Protein AF-A0A9P6FJR5-F1 (afdb_monomer_lite)

Organism: NCBI:txid979761

pLDDT: mean 94.62, std 7.68, range [51.25, 98.62]

Sequence (87 aa):
MRHNPNAPRKVIAVDLDEVLARTSLAVADFHNDTYGTSLTMDDFISYDYTKIWGGTREESILKWRQFFDSPYFLKVEPVEGSLETLK

Radius of gyration: 17.8 Å; chains: 1; bounding box: 46×24×48 Å

InterPro domains:
  IPR010708 5'(3')-deoxyribonucleotidase [PF06941] (9-87)
  IPR052419 5'(3')-deoxyribonucleotidase-like [PTHR35134] (9-87)

Structure (mmCIF, N/CA/C/O backbone):
data_AF-A0A9P6FJR5-F1
#
_entry.id   AF-A0A9P6FJR5-F1
#
loop_
_atom_site.group_PDB
_atom_site.id
_atom_site.type_symbol
_atom_site.label_atom_id
_atom_site.label_alt_id
_atom_site.label_comp_id
_atom_site.label_asym_id
_atom_site.label_entity_id
_atom_site.label_seq_id
_atom_site.pdbx_PDB_ins_code
_atom_site.Cartn_x
_atom_site.Cartn_y
_atom_site.Cartn_z
_atom_site.occupancy
_atom_site.B_iso_or_equiv
_atom_site.auth_seq_id
_atom_site.auth_comp_id
_atom_site.auth_asym_id
_atom_site.auth_atom_id
_atom_site.pdbx_PDB_model_num
ATOM 1 N N . MET A 1 1 ? 21.261 5.265 -35.075 1.00 51.25 1 MET A N 1
ATOM 2 C CA . MET A 1 1 ? 22.117 5.587 -33.908 1.00 51.25 1 MET A CA 1
ATOM 3 C C . MET A 1 1 ? 23.142 4.474 -33.744 1.00 51.25 1 MET A C 1
ATOM 5 O O . MET A 1 1 ? 22.742 3.320 -33.765 1.00 51.25 1 MET A O 1
ATOM 9 N N . ARG A 1 2 ? 24.443 4.782 -33.674 1.00 59.09 2 ARG A N 1
ATOM 10 C CA . ARG A 1 2 ? 25.501 3.765 -33.526 1.00 59.09 2 ARG A CA 1
ATOM 11 C C . ARG A 1 2 ? 25.747 3.494 -32.038 1.00 59.09 2 ARG A C 1
ATOM 13 O O . ARG A 1 2 ? 25.915 4.439 -31.274 1.00 59.09 2 ARG A O 1
ATOM 20 N N . HIS A 1 3 ? 25.755 2.224 -31.647 1.00 71.94 3 HIS A N 1
ATOM 21 C CA . HIS A 1 3 ? 26.119 1.777 -30.303 1.00 71.94 3 HIS A CA 1
ATOM 22 C C . HIS A 1 3 ? 27.617 2.040 -30.072 1.00 71.94 3 HIS A C 1
ATOM 24 O O . HIS A 1 3 ? 28.453 1.455 -30.759 1.00 71.94 3 HIS A O 1
ATOM 30 N N . ASN A 1 4 ? 27.963 2.927 -29.135 1.00 80.75 4 ASN A N 1
ATOM 31 C CA . ASN A 1 4 ? 29.342 3.114 -28.680 1.00 80.75 4 ASN A CA 1
ATOM 32 C C . ASN A 1 4 ? 29.591 2.179 -27.480 1.00 80.75 4 ASN A C 1
ATOM 34 O O . ASN A 1 4 ? 29.042 2.446 -26.412 1.00 80.75 4 ASN A O 1
ATOM 38 N N . PRO A 1 5 ? 30.399 1.113 -27.620 1.00 78.56 5 PRO A N 1
ATOM 39 C CA . PRO A 1 5 ? 30.641 0.150 -26.542 1.00 78.56 5 PRO A CA 1
ATOM 40 C C . PRO A 1 5 ? 31.410 0.735 -25.346 1.00 78.56 5 PRO A C 1
ATOM 42 O O . PRO A 1 5 ? 31.421 0.120 -24.287 1.00 78.56 5 PRO A O 1
ATOM 45 N N . ASN A 1 6 ? 32.007 1.925 -25.491 1.00 84.31 6 ASN A N 1
ATOM 46 C CA . ASN A 1 6 ? 32.729 2.624 -24.424 1.00 84.31 6 ASN A CA 1
ATOM 47 C C . ASN A 1 6 ? 31.891 3.713 -23.731 1.00 84.31 6 ASN A C 1
ATOM 49 O O . ASN A 1 6 ? 32.406 4.431 -22.877 1.00 84.31 6 ASN A O 1
ATOM 53 N N . ALA A 1 7 ? 30.621 3.890 -24.111 1.00 85.81 7 ALA A N 1
ATOM 54 C CA . ALA A 1 7 ? 29.745 4.822 -23.413 1.00 85.81 7 ALA A CA 1
ATOM 55 C C . ALA A 1 7 ? 29.376 4.269 -22.022 1.00 85.81 7 ALA A C 1
ATOM 57 O O . ALA A 1 7 ? 29.157 3.062 -21.885 1.00 85.81 7 ALA A O 1
ATOM 58 N N . PRO A 1 8 ? 29.275 5.122 -20.987 1.00 88.38 8 PRO A N 1
ATOM 59 C CA . PRO A 1 8 ? 28.821 4.682 -19.675 1.00 88.38 8 PRO A CA 1
ATOM 60 C C . PRO A 1 8 ? 27.414 4.081 -19.771 1.00 88.38 8 PRO A C 1
ATOM 62 O O . PRO A 1 8 ? 26.563 4.565 -20.526 1.00 88.38 8 PRO A O 1
ATOM 65 N N . ARG A 1 9 ? 27.163 3.016 -18.998 1.00 90.12 9 ARG A N 1
ATOM 66 C CA . ARG A 1 9 ? 25.829 2.413 -18.907 1.00 90.12 9 ARG A CA 1
ATOM 67 C C . ARG A 1 9 ? 24.832 3.452 -18.400 1.00 90.12 9 ARG A C 1
ATOM 69 O O . ARG A 1 9 ? 25.126 4.200 -17.470 1.00 90.12 9 ARG A O 1
ATOM 76 N N . LYS A 1 10 ? 23.645 3.480 -19.009 1.00 92.12 10 LYS A N 1
ATOM 77 C CA . LYS A 1 10 ? 22.532 4.285 -18.502 1.00 92.12 10 LYS A CA 1
ATOM 78 C C . LYS A 1 10 ? 22.104 3.728 -17.147 1.00 92.12 10 LYS A C 1
ATOM 80 O O . LYS A 1 10 ? 22.013 2.514 -16.988 1.00 92.12 10 LYS A O 1
ATOM 85 N N . VAL A 1 11 ? 21.837 4.623 -16.206 1.00 94.62 11 VAL A N 1
ATOM 86 C CA . VAL A 1 11 ? 21.321 4.291 -14.877 1.00 94.62 11 VAL A CA 1
ATOM 87 C C . VAL A 1 11 ? 19.906 4.841 -14.785 1.00 94.62 11 VAL A C 1
ATOM 89 O O . VAL A 1 11 ? 19.670 5.991 -15.156 1.00 94.62 11 VAL A O 1
ATOM 92 N N . ILE A 1 12 ? 18.978 4.011 -14.320 1.00 94.06 12 ILE A N 1
ATOM 93 C CA . ILE A 1 12 ? 17.587 4.382 -14.070 1.00 94.06 12 ILE A CA 1
ATOM 94 C C . ILE A 1 12 ? 17.329 4.120 -12.589 1.00 94.06 12 ILE A C 1
ATOM 96 O O . ILE A 1 12 ? 17.576 3.015 -12.111 1.00 94.06 12 ILE A O 1
ATOM 100 N N . ALA A 1 13 ? 16.880 5.145 -11.868 1.00 96.00 13 ALA A N 1
ATOM 101 C CA . ALA A 1 13 ? 16.348 4.975 -10.523 1.00 96.00 13 ALA A CA 1
ATOM 102 C C . ALA A 1 13 ? 14.889 4.521 -10.631 1.00 96.00 13 ALA A C 1
ATOM 104 O O . ALA A 1 13 ? 14.146 5.047 -11.462 1.00 96.00 13 ALA A O 1
ATOM 105 N N . VAL A 1 14 ? 14.502 3.548 -9.813 1.00 95.81 14 VAL A N 1
ATOM 106 C CA . VAL A 1 14 ? 13.159 2.963 -9.806 1.00 95.81 14 VAL A CA 1
ATOM 107 C C . VAL A 1 14 ? 12.617 3.078 -8.390 1.00 95.81 14 VAL A C 1
ATOM 109 O O . VAL A 1 14 ? 13.322 2.743 -7.438 1.00 95.81 14 VAL A O 1
ATOM 112 N N . ASP A 1 15 ? 11.405 3.609 -8.270 1.00 96.75 15 ASP A N 1
ATOM 113 C CA . ASP A 1 15 ? 10.696 3.705 -6.996 1.00 96.75 15 ASP A CA 1
ATOM 114 C C . ASP A 1 15 ? 10.129 2.338 -6.581 1.00 96.75 15 ASP A C 1
ATOM 116 O O . ASP A 1 15 ? 10.011 1.439 -7.414 1.00 96.75 15 ASP A O 1
ATOM 120 N N . LEU A 1 16 ? 9.798 2.166 -5.303 1.00 95.88 16 LEU A N 1
ATOM 121 C CA . LEU A 1 16 ? 9.262 0.914 -4.767 1.00 95.88 16 LEU A CA 1
ATOM 122 C C . LEU A 1 16 ? 7.744 0.987 -4.609 1.00 95.88 16 LEU A C 1
ATOM 124 O O . LEU A 1 16 ? 7.028 0.232 -5.267 1.00 95.88 16 LEU A O 1
ATOM 128 N N . ASP A 1 17 ? 7.263 1.884 -3.754 1.00 95.44 17 ASP A N 1
ATOM 129 C CA . ASP A 1 17 ? 5.849 1.980 -3.401 1.00 95.44 17 ASP A CA 1
ATOM 130 C C . ASP A 1 17 ? 5.014 2.426 -4.611 1.00 95.44 17 ASP A C 1
ATOM 132 O O . ASP A 1 17 ? 5.332 3.403 -5.283 1.00 95.44 17 ASP A O 1
ATOM 136 N N . GLU A 1 18 ? 3.960 1.671 -4.920 1.00 93.88 18 GLU A N 1
ATOM 137 C CA . GLU A 1 18 ? 3.069 1.827 -6.081 1.00 93.88 18 GLU A CA 1
ATOM 138 C C . GLU A 1 18 ? 3.729 1.691 -7.470 1.00 93.88 18 GLU A C 1
ATOM 140 O O . GLU A 1 18 ? 3.043 1.779 -8.489 1.00 93.88 18 GLU A O 1
ATOM 145 N N . VAL A 1 19 ? 5.037 1.411 -7.540 1.00 96.19 19 VAL A N 1
ATOM 146 C CA . VAL A 1 19 ? 5.762 1.134 -8.797 1.00 96.19 19 VAL A CA 1
ATOM 147 C C . VAL A 1 19 ? 6.155 -0.334 -8.905 1.00 96.19 19 VAL A C 1
ATOM 149 O O . VAL A 1 19 ? 5.866 -0.980 -9.911 1.00 96.19 19 VAL A O 1
ATOM 152 N N . LEU A 1 20 ? 6.798 -0.877 -7.873 1.00 97.25 20 LEU A N 1
ATOM 153 C CA . LEU A 1 20 ? 7.155 -2.294 -7.786 1.00 97.25 20 LEU A CA 1
ATOM 154 C C . LEU A 1 20 ? 6.322 -3.032 -6.742 1.00 97.25 20 LEU A C 1
ATOM 156 O O . LEU A 1 20 ? 6.140 -4.235 -6.872 1.00 97.25 20 LEU A O 1
ATOM 160 N N . ALA A 1 21 ? 5.813 -2.332 -5.731 1.00 97.69 21 ALA A N 1
ATOM 161 C CA . ALA A 1 21 ? 5.093 -2.889 -4.595 1.00 97.69 21 ALA A CA 1
ATOM 162 C C . ALA A 1 21 ? 3.689 -2.277 -4.495 1.00 97.69 21 ALA A C 1
ATOM 164 O O . ALA A 1 21 ? 3.534 -1.064 -4.596 1.00 97.69 21 ALA A O 1
ATOM 165 N N . ARG A 1 22 ? 2.656 -3.099 -4.286 1.00 97.75 22 ARG A N 1
ATOM 166 C CA . ARG A 1 22 ? 1.255 -2.656 -4.128 1.00 97.75 22 ARG A CA 1
ATOM 167 C C . ARG A 1 22 ? 0.974 -2.221 -2.687 1.00 97.75 22 ARG A C 1
ATOM 169 O O . ARG A 1 22 ? 0.100 -2.773 -2.015 1.00 97.75 22 ARG A O 1
ATOM 176 N N . THR A 1 23 ? 1.763 -1.281 -2.186 1.00 97.69 23 THR A N 1
ATOM 177 C CA . THR A 1 23 ? 1.775 -0.863 -0.781 1.00 97.69 23 THR A CA 1
ATOM 178 C C . THR A 1 23 ? 0.423 -0.312 -0.329 1.00 97.69 23 THR A C 1
ATOM 180 O O . THR A 1 23 ? -0.068 -0.712 0.724 1.00 97.69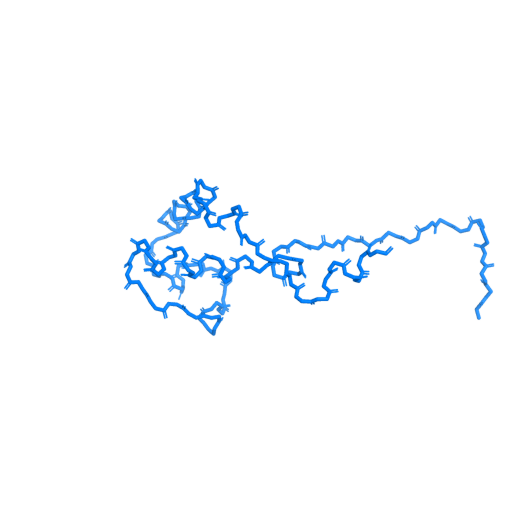 23 THR A O 1
ATOM 183 N N . SER A 1 24 ? -0.232 0.537 -1.121 1.00 97.06 24 SER A N 1
ATOM 184 C CA . SER A 1 24 ? -1.543 1.111 -0.795 1.00 97.06 24 SER A CA 1
ATOM 185 C C . SER A 1 24 ? -2.634 0.050 -0.668 1.00 97.06 24 SER A C 1
ATOM 187 O O . SER A 1 24 ? -3.486 0.171 0.210 1.00 97.06 24 SER A O 1
ATOM 189 N N . LEU A 1 25 ? -2.574 -1.029 -1.458 1.00 97.31 25 LEU A N 1
ATOM 190 C CA . LEU A 1 25 ? -3.507 -2.150 -1.319 1.00 97.31 25 LEU A CA 1
ATOM 191 C C . LEU A 1 25 ? -3.323 -2.855 0.031 1.00 97.31 25 LEU A C 1
ATOM 193 O O . LEU A 1 25 ? -4.284 -3.029 0.773 1.00 97.31 25 LEU A O 1
ATOM 197 N N . ALA A 1 26 ? -2.080 -3.181 0.393 1.00 98.19 26 ALA A N 1
ATOM 198 C CA . ALA A 1 26 ? -1.785 -3.813 1.679 1.00 98.19 26 ALA A CA 1
ATOM 199 C C . ALA A 1 26 ? -2.131 -2.906 2.874 1.00 98.19 26 ALA A C 1
ATOM 201 O O . ALA A 1 26 ? -2.569 -3.383 3.921 1.00 98.19 26 ALA A O 1
ATOM 202 N N . VAL A 1 27 ? -1.951 -1.591 2.725 1.00 98.06 27 VAL A N 1
ATOM 203 C CA . VAL A 1 27 ? -2.345 -0.590 3.722 1.00 98.06 27 VAL A CA 1
ATOM 204 C C . VAL A 1 27 ? -3.865 -0.506 3.860 1.00 98.06 27 VAL A C 1
ATOM 206 O O . VAL A 1 27 ? -4.355 -0.358 4.981 1.00 98.06 27 VAL A O 1
ATOM 209 N N . ALA A 1 28 ? -4.614 -0.608 2.758 1.00 98.19 28 ALA A N 1
ATOM 210 C CA . ALA A 1 28 ? -6.073 -0.655 2.785 1.00 98.19 28 ALA A CA 1
ATOM 211 C C . ALA A 1 28 ? -6.560 -1.875 3.572 1.00 98.19 28 ALA A C 1
ATOM 213 O O . ALA A 1 28 ? -7.338 -1.712 4.510 1.00 98.19 28 ALA A O 1
ATOM 214 N N . ASP A 1 29 ? -6.031 -3.062 3.262 1.00 98.38 29 ASP A N 1
ATOM 215 C CA . ASP A 1 29 ? -6.358 -4.309 3.962 1.00 98.38 29 ASP A CA 1
ATOM 216 C C . ASP A 1 29 ? -6.030 -4.209 5.459 1.00 98.38 29 ASP A C 1
ATOM 218 O O . ASP A 1 29 ? -6.886 -4.457 6.308 1.00 98.38 29 ASP A O 1
ATOM 222 N N . PHE A 1 30 ? -4.823 -3.739 5.798 1.00 98.62 30 PHE A N 1
ATOM 223 C CA . PHE A 1 30 ? -4.418 -3.490 7.183 1.00 98.62 30 PHE A CA 1
ATOM 224 C C . PHE A 1 30 ? -5.390 -2.556 7.909 1.00 98.62 30 PHE A C 1
ATOM 226 O O . PHE A 1 30 ? -5.804 -2.839 9.037 1.00 98.62 30 PHE A O 1
ATOM 233 N N . HIS A 1 31 ? -5.728 -1.424 7.292 1.00 98.50 31 HIS A N 1
ATOM 234 C CA . HIS A 1 31 ? -6.550 -0.405 7.930 1.00 98.50 31 HIS A CA 1
ATOM 235 C C . HIS A 1 31 ? -8.002 -0.882 8.084 1.00 98.50 31 HIS A C 1
ATOM 237 O O . HIS A 1 31 ? -8.622 -0.633 9.120 1.00 98.50 31 HIS A O 1
ATOM 243 N N . ASN A 1 32 ? -8.521 -1.613 7.095 1.00 98.56 32 ASN A N 1
ATOM 244 C CA . ASN A 1 32 ? -9.851 -2.214 7.133 1.00 98.56 32 ASN A CA 1
ATOM 245 C C . ASN A 1 32 ? -9.965 -3.233 8.266 1.00 98.56 32 ASN A C 1
ATOM 247 O O . ASN A 1 32 ? -10.869 -3.117 9.093 1.00 98.56 32 ASN A O 1
ATOM 251 N N . ASP A 1 33 ? -8.999 -4.142 8.382 1.00 98.44 33 ASP A N 1
ATOM 252 C CA . ASP A 1 33 ? -9.019 -5.183 9.410 1.00 98.44 33 ASP A CA 1
ATOM 253 C C . ASP A 1 33 ? -8.731 -4.633 10.817 1.00 98.44 33 ASP A C 1
ATOM 255 O O . ASP A 1 33 ? -9.289 -5.116 11.804 1.00 98.44 33 ASP A O 1
ATOM 259 N N . THR A 1 34 ? -7.889 -3.601 10.935 1.00 98.06 34 THR A N 1
ATOM 260 C CA . THR A 1 34 ? -7.476 -3.043 12.238 1.00 98.06 34 THR A CA 1
ATOM 261 C C . THR A 1 34 ? -8.479 -2.034 12.797 1.00 98.06 34 THR A C 1
ATOM 263 O O . THR A 1 34 ? -8.697 -1.992 14.009 1.00 98.06 34 THR A O 1
ATOM 266 N N . TYR A 1 35 ? -9.087 -1.207 11.940 1.00 97.44 35 TYR A N 1
ATOM 267 C CA . TYR A 1 35 ? -9.953 -0.096 12.361 1.00 97.44 35 TYR A CA 1
ATOM 268 C C . TYR A 1 35 ? -11.404 -0.228 11.882 1.00 97.44 35 TYR A C 1
ATOM 270 O O . TYR A 1 35 ? -12.204 0.671 12.139 1.00 97.44 35 TYR A O 1
ATOM 278 N N . GLY A 1 36 ? -11.760 -1.323 11.204 1.00 97.88 36 GLY A N 1
ATOM 279 C CA . GLY A 1 36 ? -13.123 -1.579 10.733 1.00 97.88 36 GLY A CA 1
ATOM 280 C C . GLY A 1 36 ? -13.567 -0.658 9.594 1.00 97.88 36 GLY A C 1
ATOM 281 O O . GLY A 1 36 ? -14.752 -0.343 9.490 1.00 97.88 36 GLY A O 1
ATOM 282 N N . THR A 1 37 ? -12.627 -0.176 8.777 1.00 97.88 37 THR A N 1
ATOM 283 C CA . THR A 1 37 ? -12.930 0.648 7.596 1.00 97.88 37 THR A CA 1
ATOM 284 C C . THR A 1 37 ? -13.226 -0.197 6.358 1.00 97.88 37 THR A C 1
ATOM 286 O O . THR A 1 37 ? -13.155 -1.422 6.385 1.00 97.88 37 THR A O 1
ATOM 289 N N . SER A 1 38 ? -13.558 0.474 5.255 1.00 97.88 38 SER A N 1
ATOM 290 C CA . SER A 1 38 ? -13.821 -0.137 3.950 1.00 97.88 38 SER A CA 1
ATOM 291 C C . SER A 1 38 ? -13.102 0.618 2.825 1.00 97.88 38 SER A C 1
ATOM 293 O O . SER A 1 38 ? -13.724 1.003 1.838 1.00 97.88 38 SER A O 1
ATOM 295 N N . LEU A 1 39 ? -11.813 0.900 3.021 1.00 98.00 39 LEU A N 1
ATOM 296 C CA . LEU A 1 39 ? -10.954 1.561 2.045 1.00 98.00 39 LEU A CA 1
ATOM 297 C C . LEU A 1 39 ? -10.751 0.672 0.819 1.00 98.00 39 LEU A C 1
ATOM 299 O O . LEU A 1 39 ? -10.546 -0.538 0.929 1.00 98.00 39 LEU A O 1
ATOM 303 N N . THR A 1 40 ? -10.752 1.317 -0.333 1.00 97.31 40 THR A N 1
ATOM 304 C CA . THR A 1 40 ? -10.472 0.783 -1.660 1.00 97.31 40 THR A CA 1
ATOM 305 C C . THR A 1 40 ? -9.351 1.600 -2.299 1.00 97.31 40 THR A C 1
ATOM 307 O O . THR A 1 40 ? -8.981 2.661 -1.799 1.00 97.31 40 THR A O 1
ATOM 310 N N . MET A 1 41 ? -8.806 1.142 -3.428 1.00 95.44 41 MET A N 1
ATOM 311 C CA . MET A 1 41 ? -7.763 1.900 -4.136 1.00 95.44 41 MET A CA 1
ATOM 312 C C . MET A 1 41 ? -8.239 3.282 -4.603 1.00 95.44 41 MET A C 1
ATOM 314 O O . MET A 1 41 ? -7.429 4.204 -4.672 1.00 95.44 41 MET A O 1
ATOM 318 N N . ASP A 1 42 ? -9.541 3.448 -4.856 1.00 96.88 42 ASP A N 1
ATOM 319 C CA . ASP A 1 42 ? -10.127 4.728 -5.266 1.00 96.88 42 ASP A CA 1
ATOM 320 C C . ASP A 1 42 ? -10.061 5.790 -4.153 1.00 96.88 42 ASP A C 1
ATOM 322 O O . ASP A 1 42 ? -10.140 6.984 -4.435 1.00 96.88 42 ASP A O 1
ATOM 326 N N . ASP A 1 43 ? -9.858 5.380 -2.896 1.00 97.12 43 ASP A N 1
ATOM 327 C CA . ASP A 1 43 ? -9.740 6.290 -1.753 1.00 97.12 43 ASP A CA 1
ATOM 328 C C . ASP A 1 43 ? -8.332 6.905 -1.623 1.00 97.12 43 ASP A C 1
ATOM 330 O O . ASP A 1 43 ? -8.159 7.946 -0.982 1.00 97.12 43 ASP A O 1
ATOM 334 N N . PHE A 1 44 ? -7.307 6.318 -2.254 1.00 95.81 44 PHE A N 1
ATOM 335 C CA . PHE A 1 44 ? -5.909 6.765 -2.157 1.00 95.81 44 PHE A CA 1
ATOM 336 C C . PHE A 1 44 ? -5.590 7.907 -3.135 1.00 95.81 44 PHE A C 1
ATOM 338 O O . PHE A 1 44 ? -4.689 7.830 -3.967 1.00 95.81 44 PHE A O 1
ATOM 345 N N . ILE A 1 45 ? -6.318 9.018 -3.010 1.00 93.25 45 ILE A N 1
ATOM 346 C CA . ILE A 1 45 ? -6.217 10.184 -3.909 1.00 93.25 45 ILE A CA 1
ATOM 347 C C . ILE A 1 45 ? -5.127 11.196 -3.516 1.00 93.25 45 ILE A C 1
ATOM 349 O O . ILE A 1 45 ? -4.953 12.227 -4.173 1.00 93.25 45 ILE A O 1
ATOM 353 N N . SER A 1 46 ? -4.425 10.976 -2.401 1.00 94.56 46 SER A N 1
ATOM 354 C CA . SER A 1 46 ? -3.430 11.912 -1.875 1.00 94.56 46 SER A CA 1
ATOM 355 C C . SER A 1 46 ? -2.351 11.214 -1.055 1.00 94.56 46 SER A C 1
ATOM 357 O O . SER A 1 46 ? -2.639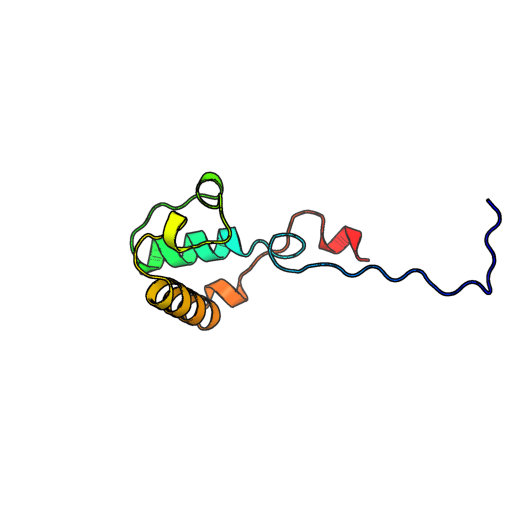 10.300 -0.295 1.00 94.56 46 SER A O 1
ATOM 359 N N . TYR A 1 47 ? -1.122 11.732 -1.109 1.00 92.94 47 TYR A N 1
ATOM 360 C CA . TYR A 1 47 ? -0.058 11.354 -0.169 1.00 92.94 47 TYR A CA 1
ATOM 361 C C . TYR A 1 47 ? -0.267 11.923 1.247 1.00 92.94 47 TYR A C 1
ATOM 363 O O . TYR A 1 47 ? 0.445 11.555 2.181 1.00 92.94 47 TYR A O 1
ATOM 371 N N . ASP A 1 48 ? -1.225 12.838 1.427 1.00 95.94 48 ASP A N 1
ATOM 372 C CA . ASP A 1 48 ? -1.640 13.310 2.744 1.00 95.94 48 ASP A CA 1
ATOM 373 C C . ASP A 1 48 ? -2.713 12.383 3.322 1.00 95.94 48 ASP A C 1
ATOM 375 O O . ASP A 1 48 ? -3.906 12.532 3.057 1.00 95.94 48 ASP A O 1
ATOM 379 N N . TYR A 1 49 ? -2.266 11.430 4.136 1.00 95.88 49 TYR A N 1
ATOM 380 C CA . TYR A 1 49 ? -3.114 10.395 4.723 1.00 95.88 49 TYR A CA 1
ATOM 381 C C . TYR A 1 49 ? -4.169 10.918 5.702 1.00 95.88 49 TYR A C 1
ATOM 383 O O . TYR A 1 49 ? -5.152 10.223 5.947 1.00 95.88 49 TYR A O 1
ATOM 391 N N . THR A 1 50 ? -4.056 12.164 6.173 1.00 96.94 50 THR A N 1
ATOM 392 C CA . THR A 1 50 ? -5.141 12.797 6.941 1.00 96.94 50 THR A CA 1
ATOM 393 C C . THR A 1 50 ? -6.402 12.991 6.093 1.00 96.94 50 THR A C 1
ATOM 395 O O . THR A 1 50 ? -7.506 13.033 6.626 1.00 96.94 50 THR A O 1
ATOM 398 N N . LYS A 1 51 ? -6.270 13.041 4.759 1.00 96.62 51 LYS A N 1
ATOM 399 C CA . LYS A 1 51 ? -7.399 13.142 3.821 1.00 96.62 51 LYS A CA 1
ATOM 400 C C . LYS A 1 51 ? -8.071 11.802 3.531 1.00 96.62 51 LYS A C 1
ATOM 402 O O . LYS A 1 51 ? -9.195 11.802 3.046 1.00 96.62 51 LYS A O 1
ATOM 407 N N . ILE A 1 52 ? -7.388 10.694 3.817 1.00 96.56 52 ILE A N 1
ATOM 408 C CA . ILE A 1 52 ? -7.882 9.328 3.591 1.00 96.56 52 ILE A CA 1
ATOM 409 C C . ILE A 1 52 ? -8.443 8.768 4.900 1.00 96.56 52 ILE A C 1
ATOM 411 O O . ILE A 1 52 ? -9.556 8.259 4.954 1.00 96.56 52 ILE A O 1
ATOM 415 N N . TRP A 1 53 ? -7.679 8.891 5.985 1.00 96.62 53 TRP A N 1
ATOM 416 C CA . TRP A 1 53 ? -8.017 8.317 7.286 1.00 96.62 53 TRP A CA 1
ATOM 417 C C . TRP A 1 53 ? -8.710 9.291 8.239 1.00 96.62 53 TRP A C 1
ATOM 419 O O . TRP A 1 53 ? -9.184 8.864 9.293 1.00 96.62 53 TRP A O 1
ATOM 429 N N . GLY A 1 54 ? -8.733 10.585 7.911 1.00 95.25 54 GLY A N 1
ATOM 430 C CA . GLY A 1 54 ? -9.079 11.635 8.864 1.00 95.25 54 GLY A CA 1
ATOM 431 C C . GLY A 1 54 ? -8.005 11.818 9.942 1.00 95.25 54 GLY A C 1
ATOM 432 O O . GLY A 1 54 ? -6.880 11.326 9.831 1.00 95.25 54 GLY A O 1
ATOM 433 N N . GLY A 1 55 ? -8.380 12.514 11.016 1.00 96.38 55 GLY A N 1
ATOM 434 C CA . GLY A 1 55 ? -7.528 12.682 12.193 1.00 96.38 55 GLY A CA 1
ATOM 435 C C . GLY A 1 55 ? -6.354 13.639 11.982 1.00 96.38 55 GLY A C 1
ATOM 436 O O . GLY A 1 55 ? -6.411 14.565 11.169 1.00 96.38 55 GLY A O 1
ATOM 437 N N . THR A 1 56 ? -5.293 13.438 12.760 1.00 98.19 56 THR A N 1
ATOM 438 C CA . THR A 1 56 ? -4.082 14.265 12.737 1.00 98.19 56 THR A CA 1
ATOM 439 C C . THR A 1 56 ? -2.946 13.618 11.946 1.00 98.19 56 THR A C 1
ATOM 441 O O . THR A 1 56 ? -2.940 12.423 11.617 1.00 98.19 56 THR A O 1
ATOM 444 N N . ARG A 1 57 ? -1.922 14.423 11.648 1.00 97.50 57 ARG A N 1
ATOM 445 C CA . ARG A 1 57 ? -0.694 13.933 11.018 1.00 97.50 57 ARG A CA 1
ATOM 446 C C . ARG A 1 57 ? 0.022 12.926 11.918 1.00 97.50 57 ARG A C 1
ATOM 448 O O . ARG A 1 57 ? 0.549 11.934 11.426 1.00 97.50 57 ARG A O 1
ATOM 455 N N . GLU A 1 58 ? 0.029 13.166 13.222 1.00 98.44 58 GLU A N 1
ATOM 456 C CA . GLU A 1 58 ? 0.655 12.308 14.226 1.00 98.44 58 GLU A CA 1
ATOM 457 C C . GLU A 1 58 ? -0.033 10.943 14.293 1.00 98.44 58 GLU A C 1
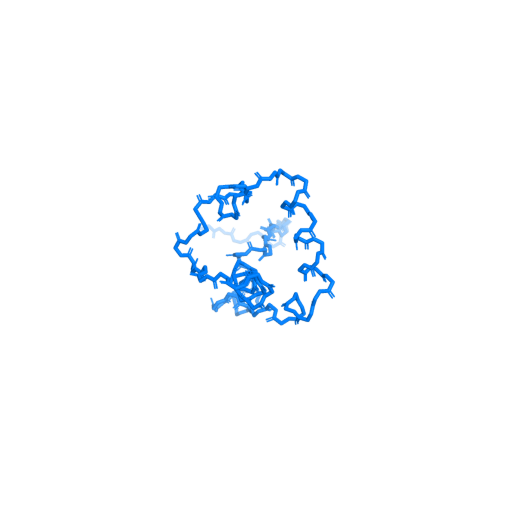ATOM 459 O O . GLU A 1 58 ? 0.644 9.915 14.322 1.00 98.44 58 GLU A O 1
ATOM 464 N N . GLU A 1 59 ? -1.367 10.920 14.239 1.00 98.12 59 GLU A N 1
ATOM 465 C CA . GLU A 1 59 ? -2.142 9.680 14.152 1.00 98.12 59 GLU A CA 1
ATOM 466 C C . GLU A 1 59 ? -1.819 8.921 12.863 1.00 98.12 59 GLU A C 1
ATOM 468 O O . GLU A 1 59 ? -1.577 7.716 12.906 1.00 98.12 59 GLU A O 1
ATOM 473 N N . SER A 1 60 ? -1.723 9.621 11.728 1.00 97.75 60 SER A N 1
ATOM 474 C CA . SER A 1 60 ? -1.329 9.005 10.454 1.00 97.75 60 SER A CA 1
ATOM 475 C C . SER A 1 60 ? 0.073 8.387 10.524 1.00 97.75 60 SER A C 1
ATOM 477 O O . SER A 1 60 ? 0.286 7.266 10.068 1.00 97.75 60 SER A O 1
ATOM 479 N N . ILE A 1 61 ? 1.036 9.076 11.144 1.00 98.19 61 ILE A N 1
ATOM 480 C CA . ILE A 1 61 ? 2.393 8.546 11.356 1.00 98.19 61 ILE A CA 1
ATOM 481 C C . ILE A 1 61 ? 2.358 7.294 12.238 1.00 98.19 61 ILE A C 1
ATOM 483 O O . ILE A 1 61 ? 3.070 6.327 11.963 1.00 98.19 61 ILE A O 1
ATOM 487 N N . LEU A 1 62 ? 1.546 7.295 13.296 1.00 98.44 62 LEU A N 1
ATOM 488 C CA . LEU A 1 62 ? 1.416 6.143 14.183 1.00 98.44 62 LEU A CA 1
ATOM 489 C C . LEU A 1 62 ? 0.825 4.931 13.451 1.00 98.44 62 LEU A C 1
ATOM 491 O O . LEU A 1 62 ? 1.367 3.835 13.578 1.00 98.44 62 LEU A O 1
ATOM 495 N N . LYS A 1 63 ? -0.228 5.132 12.652 1.00 98.44 63 LYS A N 1
ATOM 496 C CA . LYS A 1 63 ? -0.840 4.080 11.825 1.00 98.44 63 LYS A CA 1
ATOM 497 C C . LYS A 1 63 ? 0.160 3.479 10.838 1.00 98.44 63 LYS A C 1
ATOM 499 O O . LYS A 1 63 ? 0.243 2.263 10.722 1.00 98.44 63 LYS A O 1
ATOM 504 N N . TRP A 1 64 ? 0.985 4.310 10.201 1.00 98.12 64 TRP A N 1
ATOM 505 C CA . TRP A 1 64 ? 2.065 3.839 9.331 1.00 98.12 64 TRP A CA 1
ATOM 506 C C . TRP A 1 64 ? 3.093 2.973 10.062 1.00 98.12 64 TRP A C 1
ATOM 508 O O . TRP A 1 64 ? 3.480 1.925 9.557 1.00 98.12 64 TRP A O 1
ATOM 518 N N . ARG A 1 65 ? 3.510 3.366 11.271 1.00 98.50 65 ARG A N 1
ATOM 519 C CA . ARG A 1 65 ? 4.419 2.540 12.087 1.00 98.50 65 ARG A CA 1
ATOM 520 C C . ARG A 1 65 ? 3.797 1.190 12.428 1.00 98.50 65 ARG A C 1
ATOM 522 O O . ARG A 1 65 ? 4.453 0.169 12.281 1.00 98.50 65 ARG A O 1
ATOM 529 N N . GLN A 1 66 ? 2.522 1.190 12.811 1.00 98.56 66 GLN A N 1
ATOM 530 C CA . GLN A 1 66 ? 1.784 -0.044 13.081 1.00 98.56 66 GLN A CA 1
ATOM 531 C C . GLN A 1 66 ? 1.684 -0.929 11.835 1.00 98.56 66 GLN A C 1
ATOM 533 O O . GLN A 1 66 ? 1.860 -2.137 11.950 1.00 98.56 66 GLN A O 1
ATOM 538 N N . PHE A 1 67 ? 1.469 -0.343 10.653 1.00 98.50 67 PHE A N 1
ATOM 539 C CA . PHE A 1 67 ? 1.506 -1.076 9.390 1.00 98.50 67 PHE A CA 1
ATOM 540 C C . PHE A 1 67 ? 2.876 -1.720 9.149 1.00 98.50 67 PHE A C 1
ATOM 542 O O . PHE A 1 67 ? 2.926 -2.920 8.884 1.00 98.50 67 PHE A O 1
ATOM 549 N N . PHE A 1 68 ? 3.976 -0.972 9.293 1.00 98.25 68 PHE A N 1
ATOM 550 C CA . PHE A 1 68 ? 5.333 -1.500 9.097 1.00 98.25 68 PHE A CA 1
ATOM 551 C C . PHE A 1 68 ? 5.684 -2.644 10.059 1.00 98.25 68 PHE A C 1
ATOM 553 O O . PHE A 1 68 ? 6.367 -3.584 9.661 1.00 98.25 68 PHE A O 1
ATOM 560 N N . ASP A 1 69 ? 5.177 -2.595 11.292 1.00 98.31 69 ASP A N 1
ATOM 561 C CA . ASP A 1 69 ? 5.363 -3.654 12.292 1.00 98.31 69 ASP A CA 1
ATOM 562 C C . ASP A 1 69 ? 4.390 -4.840 12.107 1.00 98.31 69 ASP A C 1
ATOM 564 O O . ASP A 1 69 ? 4.492 -5.858 12.798 1.00 98.31 69 ASP A O 1
ATOM 568 N N . SER A 1 70 ? 3.425 -4.729 11.189 1.00 98.25 70 SER A N 1
ATOM 569 C CA . SER A 1 70 ? 2.387 -5.737 10.980 1.00 98.25 70 SER A CA 1
ATOM 570 C C . SER A 1 70 ? 2.776 -6.796 9.937 1.00 98.25 70 SER A C 1
ATOM 572 O O . SER A 1 70 ? 3.574 -6.540 9.031 1.00 98.25 70 SER A O 1
ATOM 574 N N . PRO A 1 71 ? 2.128 -7.978 9.957 1.00 98.12 71 PRO A N 1
ATOM 575 C CA . PRO A 1 71 ? 2.278 -8.965 8.891 1.00 98.12 71 PRO A CA 1
ATOM 576 C C . PRO A 1 71 ? 1.841 -8.478 7.501 1.00 98.12 71 PRO A C 1
ATOM 578 O O . PRO A 1 71 ? 2.208 -9.120 6.522 1.00 98.12 71 PRO A O 1
ATOM 581 N N . TYR A 1 72 ? 1.057 -7.397 7.394 1.00 98.44 72 TYR A N 1
ATOM 582 C CA . TYR A 1 72 ? 0.621 -6.856 6.101 1.00 98.44 72 TYR A CA 1
ATOM 583 C C . TYR A 1 72 ? 1.794 -6.277 5.312 1.00 98.44 72 TYR A C 1
ATOM 585 O O . TYR A 1 72 ? 1.876 -6.497 4.108 1.00 98.44 72 TYR A O 1
ATOM 593 N N . PHE A 1 73 ? 2.750 -5.628 5.986 1.00 98.19 73 PHE A N 1
ATOM 594 C CA . PHE A 1 73 ? 3.939 -5.082 5.331 1.00 98.19 73 PHE A CA 1
ATOM 595 C C . PHE A 1 73 ? 4.806 -6.17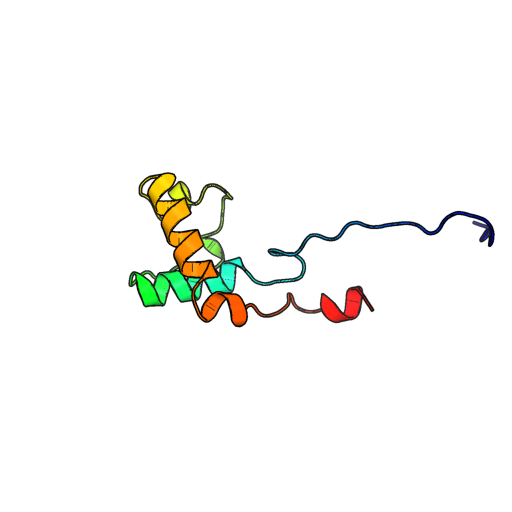4 4.687 1.00 98.19 73 PHE A C 1
ATOM 597 O O . PHE A 1 73 ? 5.332 -5.998 3.592 1.00 98.19 73 PHE A O 1
ATOM 604 N N . LEU A 1 74 ? 4.899 -7.347 5.319 1.00 95.88 74 LEU A N 1
ATOM 605 C CA . LEU A 1 74 ? 5.646 -8.488 4.776 1.00 95.88 74 LEU A CA 1
ATOM 606 C C . LEU A 1 74 ? 4.923 -9.215 3.633 1.00 95.88 74 LEU A C 1
ATOM 608 O O . LEU A 1 74 ? 5.521 -10.073 2.989 1.00 95.88 74 LEU A O 1
ATOM 612 N N . LYS A 1 75 ? 3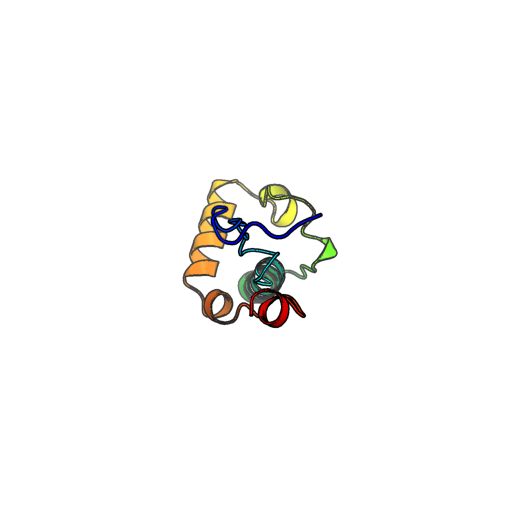.645 -8.905 3.405 1.00 95.88 75 LYS A N 1
ATOM 613 C CA . LYS A 1 75 ? 2.791 -9.520 2.380 1.00 95.88 75 LYS A CA 1
ATOM 614 C C . LYS A 1 75 ? 2.469 -8.557 1.237 1.00 95.88 75 LYS A C 1
ATOM 616 O O . LYS A 1 75 ? 1.531 -8.803 0.487 1.00 95.88 75 LYS A O 1
ATOM 621 N N . VAL A 1 76 ? 3.201 -7.447 1.118 1.00 98.19 76 VAL A N 1
ATOM 622 C CA . VAL A 1 76 ? 3.018 -6.529 -0.007 1.00 98.19 76 VAL A CA 1
ATOM 623 C C . VAL A 1 76 ? 3.397 -7.256 -1.296 1.00 98.19 76 VAL A C 1
ATOM 625 O O . VAL A 1 76 ? 4.549 -7.634 -1.503 1.00 98.19 76 VAL A O 1
ATOM 628 N N . GLU A 1 77 ? 2.404 -7.453 -2.155 1.00 97.69 77 GLU A N 1
ATOM 629 C CA . GLU A 1 77 ? 2.570 -8.122 -3.441 1.00 97.69 77 GLU A CA 1
ATOM 630 C C . GLU A 1 77 ? 3.161 -7.169 -4.491 1.00 97.69 77 GLU A C 1
ATOM 632 O O . GLU A 1 77 ? 2.935 -5.951 -4.432 1.00 97.69 77 GLU A O 1
ATOM 637 N N . PRO A 1 78 ? 3.898 -7.691 -5.485 1.00 97.56 78 PRO A N 1
ATOM 638 C CA . PRO A 1 78 ? 4.452 -6.870 -6.543 1.00 97.56 78 PRO A CA 1
ATOM 639 C C . PRO A 1 78 ? 3.362 -6.264 -7.435 1.00 97.56 78 PRO A C 1
ATOM 641 O O . PRO A 1 78 ? 2.293 -6.846 -7.649 1.00 97.56 78 PRO A O 1
ATOM 644 N N . VAL A 1 79 ? 3.653 -5.099 -8.016 1.00 97.44 79 VAL A N 1
ATOM 645 C CA . VAL A 1 79 ? 2.856 -4.553 -9.121 1.00 97.44 79 VAL A CA 1
ATOM 646 C C . VAL A 1 79 ? 2.956 -5.514 -10.308 1.00 97.44 79 VAL A C 1
ATOM 648 O O . VAL A 1 79 ? 4.028 -6.047 -10.607 1.00 97.44 79 VAL A O 1
ATOM 651 N N . GLU A 1 80 ? 1.837 -5.766 -10.980 1.00 97.06 80 GLU A N 1
ATOM 652 C CA . GLU A 1 80 ? 1.776 -6.708 -12.098 1.00 97.06 80 GLU A CA 1
ATOM 653 C C . GLU A 1 80 ? 2.778 -6.333 -13.205 1.00 97.06 80 GLU A C 1
ATOM 655 O O . GLU A 1 80 ? 2.855 -5.181 -13.628 1.00 97.06 80 GLU A O 1
ATOM 660 N N . GLY A 1 81 ? 3.585 -7.302 -13.652 1.00 96.69 81 GLY A N 1
ATOM 661 C CA . GLY A 1 81 ? 4.601 -7.102 -14.694 1.00 96.69 81 GLY A CA 1
ATOM 662 C C . GLY A 1 81 ? 5.875 -6.374 -14.242 1.00 96.69 81 GLY A C 1
ATOM 663 O O . GLY A 1 81 ? 6.823 -6.239 -15.024 1.00 96.69 81 GLY A O 1
ATOM 664 N N . SER A 1 82 ? 5.927 -5.882 -13.001 1.00 96.06 82 SER A N 1
ATOM 665 C CA . SER A 1 82 ? 7.049 -5.070 -12.516 1.00 96.06 82 SER A CA 1
ATOM 666 C C . SER A 1 82 ? 8.341 -5.880 -12.355 1.00 96.06 82 SER A C 1
ATOM 668 O O . SER A 1 82 ? 9.421 -5.414 -12.724 1.00 96.06 82 SER A O 1
ATOM 670 N N . LEU A 1 83 ? 8.238 -7.130 -11.892 1.00 94.12 83 LEU A N 1
ATOM 671 C CA . LEU A 1 83 ? 9.380 -8.032 -11.731 1.00 94.12 83 LEU A CA 1
ATOM 672 C C . LEU A 1 83 ? 9.974 -8.450 -13.077 1.00 94.12 83 LEU A C 1
ATOM 674 O O . LEU A 1 83 ? 11.189 -8.568 -13.202 1.00 94.12 83 LEU A O 1
ATOM 678 N N . GLU A 1 84 ? 9.135 -8.694 -14.082 1.00 95.94 84 GLU A N 1
ATOM 679 C CA . GLU A 1 84 ? 9.563 -9.033 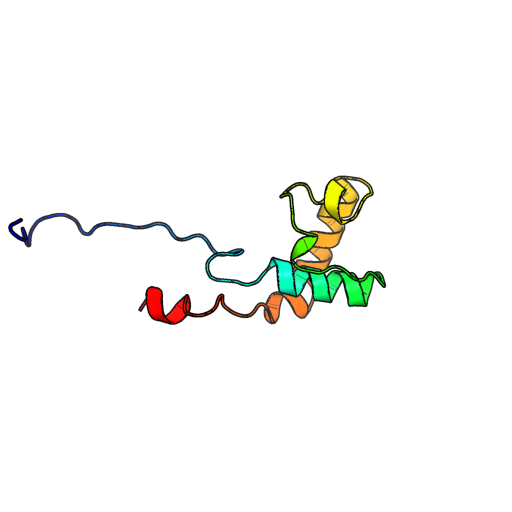-15.440 1.00 95.94 84 GLU A CA 1
ATOM 680 C C . GLU A 1 84 ? 10.270 -7.856 -16.110 1.00 95.94 84 GLU A C 1
ATOM 682 O O . GLU A 1 84 ? 11.238 -8.061 -16.834 1.00 95.94 84 GLU A O 1
ATOM 687 N N . THR A 1 85 ? 9.815 -6.633 -15.835 1.00 95.19 85 THR A N 1
ATOM 688 C CA . THR A 1 85 ? 10.349 -5.402 -16.435 1.00 95.19 85 THR A CA 1
ATOM 689 C C . THR A 1 85 ? 11.779 -5.088 -15.982 1.00 95.19 85 THR A C 1
ATOM 691 O O . THR A 1 85 ? 12.532 -4.465 -16.731 1.00 95.19 85 THR A O 1
ATOM 694 N N . LEU A 1 86 ? 12.165 -5.501 -14.770 1.00 91.94 86 LEU A N 1
ATOM 695 C CA . LEU A 1 86 ? 13.493 -5.228 -14.206 1.00 91.94 86 LEU A CA 1
ATOM 696 C C . LEU A 1 86 ? 14.526 -6.351 -14.405 1.00 91.94 86 LEU A C 1
ATOM 698 O O . LEU A 1 86 ? 15.673 -6.183 -13.986 1.00 91.94 86 LEU A O 1
ATOM 702 N N . LYS A 1 87 ? 14.139 -7.480 -15.007 1.00 80.94 87 LYS A N 1
ATOM 703 C CA . LYS A 1 87 ? 15.050 -8.589 -15.344 1.00 80.94 87 LYS A CA 1
ATOM 704 C C . LYS A 1 87 ? 15.836 -8.299 -16.621 1.00 80.94 87 LYS A C 1
ATOM 706 O O . LYS A 1 87 ? 17.038 -8.650 -16.636 1.00 80.94 87 LYS A O 1
#

Foldseek 3Di:
DDDDPPDDDDDDDFDPDPQWWVVVVLLQVLCCVPVVDNDDPVLCPDPQCCSRVNDDPVVVVVSVVVSCVDVSVVVTHTDPCNVVVVD

Secondary structure (DSSP, 8-state):
----TTSPPP------BTTTB-HHHHHHHHHHHHH-----GGG---S-THHHH-S-HHHHHHHHHHHHTSTTGGG-PBPTTHHHHT-